Protein AF-A0A2D6NGA3-F1 (afdb_monomer)

Structure (mmCIF, N/CA/C/O backbone):
data_AF-A0A2D6NGA3-F1
#
_entry.id   AF-A0A2D6NGA3-F1
#
loop_
_atom_site.group_PDB
_atom_site.id
_atom_site.type_symbol
_atom_site.label_atom_id
_atom_site.label_alt_id
_atom_site.label_comp_id
_atom_site.label_asym_id
_atom_site.label_entity_id
_atom_site.label_seq_id
_atom_site.pdbx_PDB_ins_code
_atom_site.Cartn_x
_atom_site.Cartn_y
_atom_site.Cartn_z
_atom_site.occupancy
_atom_site.B_iso_or_equiv
_atom_site.auth_seq_id
_atom_site.auth_comp_id
_atom_site.auth_asym_id
_atom_site.auth_atom_id
_atom_site.pdbx_PDB_model_num
ATOM 1 N N . MET A 1 1 ? -12.877 16.600 17.597 1.00 63.09 1 MET A N 1
ATOM 2 C CA . MET A 1 1 ? -13.064 15.233 17.072 1.00 63.09 1 MET A CA 1
ATOM 3 C C . MET A 1 1 ? -12.113 15.041 15.907 1.00 63.09 1 MET A C 1
ATOM 5 O O . MET A 1 1 ? -11.974 15.954 15.097 1.00 63.09 1 MET A O 1
ATOM 9 N N . THR A 1 2 ? -11.388 13.932 15.879 1.00 73.12 2 THR A N 1
ATOM 10 C CA . THR A 1 2 ? -10.402 13.610 14.843 1.00 73.12 2 THR A CA 1
ATOM 11 C C . THR A 1 2 ? -11.136 12.954 13.676 1.00 73.12 2 THR A C 1
ATOM 13 O O . THR A 1 2 ? -11.698 11.881 13.835 1.00 73.12 2 THR A O 1
ATOM 16 N N . THR A 1 3 ? -11.202 13.605 12.514 1.00 86.69 3 THR A N 1
ATOM 17 C CA . THR A 1 3 ? -11.968 13.077 11.372 1.00 86.69 3 THR A CA 1
ATOM 18 C C . THR A 1 3 ? -11.149 12.031 10.609 1.00 86.69 3 THR A C 1
ATOM 20 O O . THR A 1 3 ? -10.000 12.328 10.253 1.00 86.69 3 THR A O 1
ATOM 23 N N . PRO A 1 4 ? -11.707 10.843 10.312 1.00 90.44 4 PRO A N 1
ATOM 24 C CA . PRO A 1 4 ? -11.095 9.885 9.397 1.00 90.44 4 PRO A CA 1
ATOM 25 C C . PRO A 1 4 ? -10.821 10.509 8.017 1.00 90.44 4 PRO A C 1
ATOM 27 O O . PRO A 1 4 ? -11.671 11.186 7.442 1.00 90.44 4 PRO A O 1
ATOM 30 N N . LEU A 1 5 ? -9.619 10.296 7.480 1.00 92.25 5 LEU A N 1
ATOM 31 C CA . LEU A 1 5 ? -9.183 10.774 6.163 1.00 92.25 5 LEU A CA 1
ATOM 32 C C . LEU A 1 5 ? -9.232 9.651 5.119 1.00 92.25 5 LEU A C 1
ATOM 34 O O . LEU A 1 5 ? -9.744 9.855 4.013 1.00 92.25 5 LEU A O 1
ATOM 38 N N . TYR A 1 6 ? -8.690 8.481 5.464 1.00 94.38 6 TYR A N 1
ATOM 39 C CA . TYR A 1 6 ? -8.742 7.264 4.651 1.00 94.38 6 TYR A CA 1
ATOM 40 C C . TYR A 1 6 ? -8.606 6.012 5.515 1.00 94.38 6 TYR A C 1
ATOM 42 O O . TYR A 1 6 ? -7.874 6.034 6.504 1.00 94.38 6 TYR A O 1
ATOM 50 N N . SER A 1 7 ? -9.278 4.932 5.123 1.00 95.50 7 SER A N 1
ATOM 51 C CA . SER A 1 7 ? -9.053 3.592 5.669 1.00 95.50 7 SER A CA 1
ATOM 52 C C . SER A 1 7 ? -7.988 2.858 4.864 1.00 95.50 7 SER A C 1
ATOM 54 O O . SER A 1 7 ? -7.815 3.085 3.660 1.00 95.50 7 SER A O 1
ATOM 56 N N . CYS A 1 8 ? -7.238 1.987 5.526 1.00 97.31 8 CYS A N 1
ATOM 57 C CA . CYS A 1 8 ? -6.144 1.249 4.921 1.00 97.31 8 CYS A CA 1
ATOM 58 C C . CYS A 1 8 ? -5.848 -0.058 5.657 1.00 97.31 8 CYS A C 1
ATOM 60 O O . CYS A 1 8 ? -6.264 -0.270 6.794 1.00 97.31 8 CYS A O 1
ATOM 62 N N . VAL A 1 9 ? -5.060 -0.903 5.000 1.00 98.12 9 VAL A N 1
ATOM 63 C CA . VAL A 1 9 ? -4.272 -1.947 5.649 1.00 98.12 9 VAL A CA 1
ATOM 64 C C . VAL A 1 9 ? -2.848 -1.419 5.775 1.00 98.12 9 VAL A C 1
ATOM 66 O O . VAL A 1 9 ? -2.168 -1.228 4.763 1.00 98.12 9 VAL A O 1
ATOM 69 N N . LYS A 1 10 ? -2.398 -1.133 6.997 1.00 98.50 10 LYS A N 1
ATOM 70 C CA . LYS A 1 10 ? -1.021 -0.708 7.277 1.00 98.50 10 LYS A CA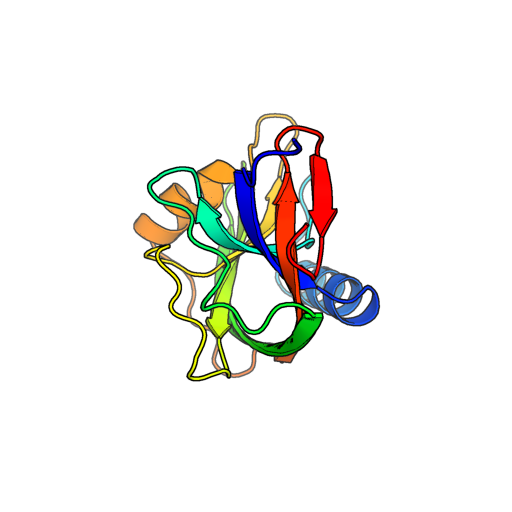 1
ATOM 71 C C . LYS A 1 10 ? -0.139 -1.945 7.395 1.00 98.50 10 LYS A C 1
ATOM 73 O O . LYS A 1 10 ? -0.382 -2.769 8.270 1.00 98.50 10 LYS A O 1
ATOM 78 N N . LEU A 1 11 ? 0.879 -2.068 6.548 1.00 98.50 11 LEU A N 1
ATOM 79 C CA . LEU A 1 11 ? 1.778 -3.221 6.580 1.00 98.50 11 LEU A CA 1
ATOM 80 C C . LEU A 1 11 ? 2.504 -3.317 7.925 1.00 98.50 11 LEU A C 1
ATOM 82 O O . LEU A 1 11 ? 2.860 -2.297 8.525 1.00 98.50 11 LEU A O 1
ATOM 86 N N . THR A 1 12 ? 2.742 -4.547 8.379 1.00 98.38 12 THR A N 1
ATOM 87 C CA . THR A 1 12 ? 3.673 -4.801 9.484 1.00 98.38 12 THR A CA 1
ATOM 88 C C . THR A 1 12 ? 5.096 -4.440 9.057 1.00 98.38 12 THR A C 1
ATOM 90 O O . THR A 1 12 ? 5.411 -4.454 7.866 1.00 98.38 12 THR A O 1
ATOM 93 N N . ASP A 1 13 ? 5.984 -4.151 10.010 1.00 97.75 13 ASP A N 1
ATOM 94 C CA . ASP A 1 13 ? 7.375 -3.794 9.689 1.00 97.75 13 ASP A CA 1
ATOM 95 C C . ASP A 1 13 ? 8.094 -4.918 8.923 1.00 97.75 13 ASP A C 1
ATOM 97 O O . ASP A 1 13 ? 8.816 -4.656 7.964 1.00 97.75 13 ASP A O 1
ATOM 101 N N . SER A 1 14 ? 7.818 -6.180 9.275 1.00 98.00 14 SER A N 1
ATOM 102 C CA . SER A 1 14 ? 8.347 -7.344 8.553 1.00 98.00 14 SER A CA 1
ATOM 103 C C . SER A 1 14 ? 7.831 -7.419 7.113 1.00 98.00 14 SER A C 1
ATOM 105 O O . SER A 1 14 ? 8.612 -7.664 6.195 1.00 98.00 14 SER A O 1
ATOM 107 N N . SER A 1 15 ? 6.543 -7.150 6.885 1.00 98.38 15 SER A N 1
ATOM 108 C CA . SER A 1 15 ? 5.965 -7.167 5.536 1.00 98.38 15 SER A CA 1
ATOM 109 C C . SER A 1 15 ? 6.409 -5.980 4.692 1.00 98.38 15 SER A C 1
ATOM 111 O O . SER A 1 15 ? 6.627 -6.129 3.492 1.00 98.38 15 SER A O 1
ATOM 113 N N . LYS A 1 16 ? 6.602 -4.812 5.311 1.00 98.25 16 LYS A N 1
ATOM 114 C CA . LYS A 1 16 ? 7.232 -3.660 4.666 1.00 98.25 16 LYS A CA 1
ATOM 115 C C . LYS A 1 16 ? 8.637 -4.015 4.183 1.00 98.25 16 LYS A C 1
ATOM 117 O O . LYS A 1 16 ? 8.945 -3.779 3.018 1.00 98.25 16 LYS A O 1
ATOM 122 N N . GLU A 1 17 ? 9.466 -4.597 5.048 1.00 97.69 17 GLU A N 1
ATOM 123 C CA . GLU A 1 17 ? 10.825 -5.007 4.681 1.00 97.69 17 GLU A CA 1
ATOM 124 C C . GLU A 1 17 ? 10.805 -6.068 3.574 1.00 97.69 17 GLU A C 1
ATOM 126 O O . GLU A 1 17 ? 11.491 -5.923 2.567 1.00 97.69 17 GLU A O 1
ATOM 131 N N . ASN A 1 18 ? 9.951 -7.090 3.699 1.00 97.88 18 ASN A N 1
ATOM 132 C CA . ASN A 1 18 ? 9.784 -8.121 2.675 1.00 97.88 18 ASN A CA 1
ATOM 133 C C . ASN A 1 18 ? 9.405 -7.511 1.315 1.00 97.88 18 ASN A C 1
ATOM 135 O O . ASN A 1 18 ? 10.025 -7.824 0.299 1.00 97.88 18 ASN A O 1
ATOM 139 N N . LEU A 1 19 ? 8.449 -6.577 1.291 1.00 98.00 19 LEU A N 1
ATOM 140 C CA . LEU A 1 19 ? 8.047 -5.893 0.065 1.00 98.00 19 LEU A CA 1
ATOM 141 C C . LEU A 1 19 ? 9.193 -5.071 -0.546 1.00 98.00 19 LEU A C 1
ATOM 143 O O . LEU A 1 19 ? 9.367 -5.094 -1.764 1.00 98.00 19 LEU A O 1
ATOM 147 N N . LEU A 1 20 ? 9.990 -4.374 0.268 1.00 97.69 20 LEU A N 1
ATOM 148 C CA . LEU A 1 20 ? 11.153 -3.625 -0.218 1.00 97.69 20 LEU A CA 1
ATOM 149 C C . LEU A 1 20 ? 12.215 -4.560 -0.810 1.00 97.69 20 LEU A C 1
ATOM 151 O O . LEU A 1 20 ? 12.696 -4.311 -1.913 1.00 97.69 20 LEU A O 1
ATOM 155 N N . GLN A 1 21 ? 12.524 -5.670 -0.139 1.00 96.81 21 GLN A N 1
ATOM 156 C CA . GLN A 1 21 ? 13.458 -6.678 -0.647 1.00 96.81 21 GLN A CA 1
ATOM 157 C C . GLN A 1 21 ? 12.950 -7.336 -1.935 1.00 96.81 21 GLN A C 1
ATOM 159 O O . GLN A 1 21 ? 13.720 -7.572 -2.866 1.00 96.81 21 GLN A O 1
ATOM 164 N N . TYR A 1 22 ? 11.651 -7.625 -2.009 1.00 96.25 22 TYR A N 1
ATOM 165 C CA . TYR A 1 22 ? 11.015 -8.133 -3.220 1.00 96.25 22 TYR A CA 1
ATOM 166 C C . TYR A 1 22 ? 11.138 -7.137 -4.377 1.00 96.25 22 TYR A C 1
ATOM 168 O O . TYR A 1 22 ? 11.507 -7.535 -5.481 1.00 96.25 22 TYR A O 1
ATOM 176 N N . ALA A 1 23 ? 10.883 -5.851 -4.125 1.00 94.69 23 ALA A N 1
ATOM 177 C CA . ALA A 1 23 ? 10.998 -4.810 -5.136 1.00 94.69 23 ALA A CA 1
ATOM 178 C C . ALA A 1 23 ? 12.440 -4.650 -5.632 1.00 94.69 23 ALA A C 1
ATOM 180 O O . ALA A 1 23 ? 12.638 -4.697 -6.837 1.00 94.69 23 ALA A O 1
ATOM 181 N N . VAL A 1 24 ? 13.435 -4.608 -4.735 1.00 94.62 24 VAL A N 1
ATOM 182 C CA . VAL A 1 24 ? 14.871 -4.546 -5.091 1.00 94.62 24 VAL A CA 1
ATOM 183 C C . VAL A 1 24 ? 15.303 -5.714 -5.985 1.00 94.62 24 VAL A C 1
ATOM 185 O O . VAL A 1 24 ? 16.124 -5.551 -6.884 1.00 94.62 24 VAL A O 1
ATOM 188 N N . LYS A 1 25 ? 14.755 -6.915 -5.758 1.00 92.88 25 LYS A N 1
ATOM 189 C CA . LYS A 1 25 ? 15.031 -8.089 -6.606 1.00 92.88 25 LYS A CA 1
ATOM 190 C C . LYS A 1 25 ? 14.400 -7.989 -7.995 1.00 92.88 25 LYS A C 1
ATOM 192 O O . LYS A 1 25 ? 14.843 -8.692 -8.900 1.00 92.88 25 LYS A O 1
ATOM 197 N N . LYS A 1 26 ? 13.339 -7.193 -8.149 1.00 89.62 26 LYS A N 1
ATOM 198 C CA . LYS A 1 26 ? 12.668 -6.956 -9.432 1.00 89.62 26 LYS A CA 1
ATOM 199 C C . LYS A 1 26 ? 13.332 -5.819 -10.201 1.00 89.62 26 LYS A C 1
ATOM 201 O O . LYS A 1 26 ? 13.550 -5.980 -11.396 1.00 89.62 26 LYS A O 1
ATOM 206 N N . ASP A 1 27 ? 13.640 -4.716 -9.526 1.00 91.38 27 ASP A N 1
ATOM 207 C CA . ASP A 1 27 ? 14.310 -3.541 -10.083 1.00 91.38 27 ASP A CA 1
ATOM 208 C C . ASP A 1 27 ? 14.860 -2.637 -8.957 1.00 91.38 27 ASP A C 1
ATOM 210 O O . ASP A 1 27 ? 14.591 -2.848 -7.775 1.00 91.38 27 ASP A O 1
ATOM 214 N N . HIS A 1 28 ? 15.615 -1.598 -9.299 1.00 92.44 28 HIS A N 1
ATOM 215 C CA . HIS A 1 28 ? 16.057 -0.585 -8.346 1.00 92.44 28 HIS A CA 1
ATOM 216 C C . HIS A 1 28 ? 14.877 0.191 -7.736 1.00 92.44 28 HIS A C 1
ATOM 218 O O . HIS A 1 28 ? 13.858 0.443 -8.376 1.00 92.44 28 HIS A O 1
ATOM 224 N N . LEU A 1 29 ? 15.021 0.586 -6.469 1.00 96.00 29 LEU A N 1
ATOM 225 C CA . LEU A 1 29 ? 14.096 1.532 -5.849 1.00 96.00 29 LEU A CA 1
ATOM 226 C C . LEU A 1 29 ? 14.392 2.943 -6.358 1.00 96.00 29 LEU A C 1
ATOM 228 O O . LEU A 1 29 ? 15.546 3.295 -6.608 1.00 96.00 29 LEU A O 1
ATOM 232 N N . HIS A 1 30 ? 13.359 3.774 -6.407 1.00 96.81 30 HIS A N 1
ATOM 233 C CA . HIS A 1 30 ? 13.544 5.214 -6.515 1.00 96.81 30 HIS A CA 1
ATOM 234 C C . HIS A 1 30 ? 14.065 5.830 -5.206 1.00 96.81 30 HIS A C 1
ATOM 236 O O . HIS A 1 30 ? 14.129 5.173 -4.165 1.00 96.81 30 HIS A O 1
ATOM 242 N N . ASP A 1 31 ? 14.352 7.134 -5.254 1.00 94.94 31 ASP A N 1
ATOM 243 C CA . ASP A 1 31 ? 14.971 7.925 -4.182 1.00 94.94 31 ASP A CA 1
ATOM 244 C C . ASP A 1 31 ? 14.297 7.771 -2.814 1.00 94.94 31 ASP A C 1
ATOM 246 O O . ASP A 1 31 ? 14.960 7.794 -1.774 1.00 94.94 31 ASP A O 1
ATOM 250 N N . LYS A 1 32 ? 12.966 7.626 -2.793 1.00 96.69 32 LYS A N 1
ATOM 251 C CA . LYS A 1 32 ? 12.195 7.556 -1.553 1.00 96.69 32 LYS A CA 1
ATOM 252 C C . LYS A 1 32 ? 11.316 6.316 -1.484 1.00 96.69 32 LYS A C 1
ATOM 254 O O . LYS A 1 32 ? 10.273 6.235 -2.133 1.00 96.69 32 LYS A O 1
ATOM 259 N N . ALA A 1 33 ? 11.678 5.404 -0.585 1.00 95.94 33 ALA A N 1
ATOM 260 C CA . ALA A 1 33 ? 10.874 4.244 -0.221 1.00 95.94 33 ALA A CA 1
ATOM 261 C C . ALA A 1 33 ? 9.694 4.610 0.707 1.00 95.94 33 ALA A C 1
ATOM 263 O O . ALA A 1 33 ? 9.831 5.395 1.649 1.00 95.94 33 ALA A O 1
ATOM 264 N N . TYR A 1 34 ? 8.534 4.003 0.453 1.00 93.62 34 TYR A N 1
ATOM 265 C CA . TYR A 1 34 ? 7.321 4.071 1.270 1.00 93.62 34 TYR A CA 1
ATOM 266 C C . TYR A 1 34 ? 6.967 2.671 1.781 1.00 93.62 34 TYR A C 1
ATOM 268 O O . TYR A 1 34 ? 7.289 2.353 2.921 1.00 93.62 34 TYR A O 1
ATOM 276 N N . ALA A 1 35 ? 6.319 1.830 0.963 1.00 95.19 35 ALA A N 1
ATOM 277 C CA . ALA A 1 35 ? 5.897 0.473 1.331 1.00 95.19 35 ALA A CA 1
ATOM 278 C C . ALA A 1 35 ? 5.116 0.410 2.667 1.00 95.19 35 ALA A C 1
ATOM 280 O O . ALA A 1 35 ? 5.346 -0.455 3.504 1.00 95.19 35 ALA A O 1
ATOM 281 N N . HIS A 1 36 ? 4.219 1.374 2.911 1.00 95.44 36 HIS A N 1
ATOM 282 C CA . HIS A 1 36 ? 3.581 1.547 4.226 1.00 95.44 36 HIS A CA 1
ATOM 283 C C . HIS A 1 36 ? 2.194 0.919 4.353 1.00 95.44 36 HIS A C 1
ATOM 285 O O . HIS A 1 36 ? 1.856 0.389 5.408 1.00 95.44 36 HIS A O 1
ATOM 291 N N . HIS A 1 37 ? 1.348 1.066 3.338 1.00 97.56 37 HIS A N 1
ATOM 292 C CA . HIS A 1 37 ? -0.059 0.695 3.437 1.00 97.56 37 HIS A CA 1
ATOM 293 C C . HIS A 1 37 ? -0.696 0.517 2.063 1.00 97.56 37 HIS A C 1
ATOM 295 O O . HIS A 1 37 ? -0.228 1.085 1.073 1.00 97.56 37 HIS A O 1
ATOM 301 N N . MET A 1 38 ? -1.804 -0.218 2.047 1.00 97.81 38 MET A N 1
ATOM 302 C CA . MET A 1 38 ? -2.754 -0.288 0.942 1.00 97.81 38 MET A CA 1
ATOM 303 C C . MET A 1 38 ? -4.034 0.446 1.340 1.00 97.81 38 MET A C 1
ATOM 305 O O . MET A 1 38 ? -4.604 0.182 2.398 1.00 97.81 38 MET A O 1
ATOM 309 N N . THR A 1 39 ? -4.470 1.404 0.527 1.00 96.38 39 THR A N 1
ATOM 310 C CA . THR A 1 39 ? -5.667 2.211 0.810 1.00 96.38 39 THR A CA 1
ATOM 311 C C . THR A 1 39 ? -6.939 1.440 0.462 1.00 96.38 39 THR A C 1
ATOM 313 O O . THR A 1 39 ? -7.107 1.022 -0.681 1.00 96.38 39 THR A O 1
ATOM 316 N N . ILE A 1 40 ? -7.865 1.332 1.420 1.00 94.75 40 ILE A N 1
ATOM 317 C CA . ILE A 1 40 ? -9.183 0.705 1.240 1.00 94.75 40 ILE A CA 1
ATOM 318 C C . ILE A 1 40 ? -10.175 1.734 0.670 1.00 94.75 40 ILE A C 1
ATOM 320 O O . ILE A 1 40 ? -10.803 1.495 -0.367 1.00 94.75 40 ILE A O 1
ATOM 324 N N . GLN A 1 41 ? -10.292 2.904 1.311 1.00 92.06 41 GLN A N 1
ATOM 325 C CA . GLN A 1 41 ? -11.193 3.988 0.900 1.00 92.06 41 GLN A CA 1
ATOM 326 C C . GLN A 1 41 ? -10.640 5.364 1.287 1.00 92.06 41 GLN A C 1
ATOM 328 O O . GLN A 1 41 ? -10.098 5.540 2.374 1.00 92.06 41 GLN A O 1
ATOM 333 N N . PHE A 1 42 ? -10.804 6.365 0.412 1.00 90.19 42 PHE A N 1
ATOM 334 C CA . PHE A 1 42 ? -10.310 7.734 0.615 1.00 90.19 42 PHE A CA 1
ATOM 335 C C . PHE A 1 42 ? -11.435 8.782 0.545 1.00 90.19 42 PHE A C 1
ATOM 337 O O . PHE A 1 42 ? -12.168 8.834 -0.442 1.00 90.19 42 PHE A O 1
ATOM 344 N N . LYS A 1 43 ? -11.510 9.665 1.558 1.00 80.19 43 LYS A N 1
ATOM 345 C CA . LYS A 1 43 ? -12.338 10.890 1.702 1.00 80.19 43 LYS A CA 1
ATOM 346 C C . LYS A 1 43 ? -13.861 10.832 1.488 1.00 80.19 43 LYS A C 1
ATOM 348 O O . LYS A 1 43 ? -14.571 11.509 2.226 1.00 80.19 43 LYS A O 1
ATOM 353 N N . LYS A 1 44 ? -14.403 10.148 0.481 1.00 63.69 44 LYS A N 1
ATOM 354 C CA . LYS A 1 44 ? -15.835 10.235 0.143 1.00 63.69 44 LYS A CA 1
ATOM 355 C C . LYS A 1 44 ? -16.634 9.184 0.915 1.00 63.69 44 LYS A C 1
ATOM 357 O O . LYS A 1 44 ? -16.501 8.001 0.618 1.00 63.69 44 LYS A O 1
ATOM 362 N N . GLY A 1 45 ? -17.464 9.632 1.865 1.00 65.81 45 GLY A N 1
ATOM 363 C CA . GLY A 1 45 ? -18.356 8.755 2.637 1.00 65.81 45 GLY A CA 1
ATOM 364 C C . GLY A 1 45 ? -17.600 7.670 3.399 1.00 65.81 45 GLY A C 1
ATOM 365 O O . GLY A 1 45 ? -18.027 6.522 3.388 1.00 65.81 45 GLY A O 1
ATOM 366 N N . LEU A 1 46 ? -16.432 8.020 3.953 1.00 79.94 46 LEU A N 1
ATOM 367 C CA . LEU A 1 46 ? -15.598 7.091 4.704 1.00 79.94 46 LEU A CA 1
ATOM 368 C C . LEU A 1 46 ? -16.328 6.705 5.990 1.00 79.94 46 LEU A C 1
ATOM 370 O O . LEU A 1 46 ? -16.333 7.464 6.957 1.00 79.94 46 LEU A O 1
ATOM 374 N N . ASP A 1 47 ? -16.948 5.537 5.949 1.00 82.19 47 ASP A N 1
ATOM 375 C CA . ASP A 1 47 ? -17.536 4.859 7.089 1.00 82.19 47 ASP A CA 1
ATOM 376 C C . ASP A 1 47 ? -16.590 3.727 7.489 1.00 82.19 47 ASP A C 1
ATOM 378 O O . ASP A 1 47 ? -16.330 2.812 6.707 1.00 82.19 47 ASP A O 1
ATOM 382 N N . VAL A 1 48 ? -16.013 3.838 8.684 1.00 86.88 48 VAL A N 1
ATOM 383 C CA . VAL A 1 48 ? -15.076 2.845 9.221 1.00 86.88 48 VAL A CA 1
ATOM 384 C C . VAL A 1 48 ? -15.762 1.830 10.135 1.00 86.88 48 VAL A C 1
ATOM 386 O O . VAL A 1 48 ? -15.118 0.851 10.500 1.00 86.88 48 VAL A O 1
ATOM 389 N N . SER A 1 49 ? -17.055 2.008 10.433 1.00 85.50 49 SER A N 1
ATOM 390 C CA . SER A 1 49 ? -17.798 1.185 11.402 1.00 85.50 49 SER A CA 1
ATOM 391 C C . SER A 1 49 ? -17.991 -0.260 10.972 1.00 85.50 49 SER A C 1
ATOM 393 O O . SER A 1 49 ? -18.127 -1.150 11.807 1.00 85.50 49 SER A O 1
ATOM 395 N N . ASN A 1 50 ? -17.938 -0.504 9.664 1.00 86.62 50 ASN A N 1
ATOM 396 C CA . ASN A 1 50 ? -18.067 -1.830 9.071 1.00 86.62 50 ASN A CA 1
ATOM 397 C C . ASN A 1 50 ? -16.715 -2.458 8.699 1.00 86.62 50 ASN A C 1
ATOM 399 O O . ASN A 1 50 ? -16.685 -3.499 8.047 1.00 86.62 50 ASN A O 1
ATOM 403 N N . LEU A 1 51 ? -15.594 -1.818 9.048 1.00 92.50 51 LEU A N 1
ATOM 404 C CA . LEU A 1 51 ? -14.270 -2.390 8.820 1.00 92.50 51 LEU A CA 1
ATOM 405 C C . LEU A 1 51 ? -13.839 -3.226 10.033 1.00 92.50 51 LEU A C 1
ATOM 407 O O . LEU A 1 51 ? -14.087 -2.810 11.165 1.00 92.50 51 LEU A O 1
ATOM 411 N N . PRO A 1 52 ? -13.119 -4.343 9.823 1.00 95.19 52 PRO A N 1
ATOM 412 C CA . PRO A 1 52 ? -12.534 -5.140 10.902 1.00 95.19 52 PRO A CA 1
ATOM 413 C C . PRO A 1 52 ? -11.320 -4.419 11.522 1.00 95.19 52 PRO A C 1
ATOM 415 O O . PRO A 1 52 ? -10.167 -4.816 11.359 1.00 95.19 52 PRO A O 1
ATOM 418 N N . LEU A 1 53 ? -11.550 -3.269 12.164 1.00 95.94 53 LEU A N 1
ATOM 419 C CA . LEU A 1 53 ? -10.495 -2.395 12.677 1.00 95.94 53 LEU A CA 1
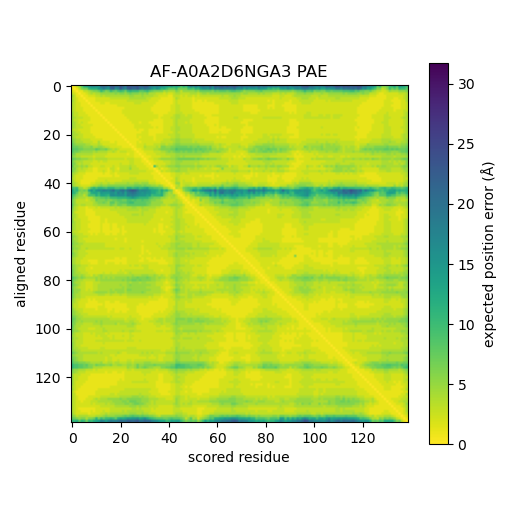ATOM 420 C C . LEU A 1 53 ? -9.627 -3.118 13.720 1.00 95.94 53 LEU A C 1
ATOM 422 O O . LEU A 1 53 ? -10.121 -3.682 14.694 1.00 95.94 53 LEU A O 1
ATOM 426 N N . GLY A 1 54 ? -8.308 -3.049 13.533 1.00 96.75 54 GLY A N 1
ATOM 427 C CA . GLY A 1 54 ? -7.321 -3.690 14.401 1.00 96.75 54 GLY A CA 1
ATOM 428 C C . GLY A 1 54 ? -7.016 -5.146 14.066 1.00 96.75 54 GLY A C 1
ATOM 429 O O . GLY A 1 54 ? -6.063 -5.683 14.630 1.00 96.75 54 GLY A O 1
ATOM 430 N N . GLU A 1 55 ? -7.749 -5.762 13.140 1.00 97.31 55 GLU A N 1
ATOM 431 C CA . GLU A 1 55 ? -7.444 -7.113 12.681 1.00 97.31 55 GLU A CA 1
ATOM 432 C C . GLU A 1 55 ? -6.224 -7.136 11.760 1.00 97.31 55 GLU A C 1
ATOM 434 O O . GLU A 1 55 ? -5.983 -6.214 10.970 1.00 97.31 55 GLU A O 1
ATOM 439 N N . THR A 1 56 ? -5.449 -8.215 11.874 1.00 97.81 56 THR A N 1
ATOM 440 C CA . THR A 1 56 ? -4.353 -8.521 10.955 1.00 97.81 56 THR A CA 1
ATOM 441 C C . THR A 1 56 ? -4.908 -9.292 9.770 1.00 97.81 56 THR A C 1
ATOM 443 O O . THR A 1 56 ? -5.540 -10.330 9.943 1.00 97.81 56 THR A O 1
ATOM 446 N N . VAL A 1 57 ? -4.620 -8.815 8.564 1.00 98.00 57 VAL A N 1
ATOM 447 C CA . VAL A 1 57 ? -5.065 -9.427 7.312 1.00 98.00 57 VAL A CA 1
ATOM 448 C C . VAL A 1 57 ? -3.894 -9.693 6.384 1.00 98.00 57 VAL A C 1
ATOM 450 O O . VAL A 1 57 ? -2.848 -9.041 6.469 1.00 98.00 57 VAL A O 1
ATOM 453 N N . GLN A 1 58 ? -4.091 -10.642 5.475 1.00 98.31 58 GLN A N 1
ATOM 454 C CA . GLN A 1 58 ? -3.111 -11.004 4.461 1.00 98.31 58 GLN A CA 1
ATOM 455 C C . GLN A 1 58 ? -3.434 -10.350 3.114 1.00 98.31 58 GLN A C 1
ATOM 457 O O . GLN A 1 58 ? -4.593 -10.229 2.713 1.00 98.31 58 GLN A O 1
ATOM 462 N N . LEU A 1 59 ? -2.388 -9.930 2.408 1.00 98.25 59 LEU A N 1
ATOM 463 C CA . LEU A 1 59 ? -2.437 -9.307 1.092 1.00 98.25 59 LEU A CA 1
ATOM 464 C C . LEU A 1 59 ? -1.505 -10.071 0.149 1.00 98.25 59 LEU A C 1
ATOM 466 O O . LEU A 1 59 ? -0.302 -10.144 0.393 1.00 98.25 59 LEU A O 1
ATOM 470 N N . GLN A 1 60 ? -2.035 -10.610 -0.944 1.00 98.19 60 GLN A N 1
ATOM 471 C CA . GLN A 1 60 ? -1.244 -11.322 -1.947 1.00 98.19 60 GLN A CA 1
ATOM 472 C C . GLN A 1 60 ? -0.742 -10.343 -3.006 1.00 98.19 60 GLN A C 1
ATOM 474 O O . GLN A 1 60 ? -1.553 -9.691 -3.663 1.00 98.19 60 GLN A O 1
ATOM 479 N N . VAL A 1 61 ? 0.574 -10.258 -3.230 1.00 98.38 61 VAL A N 1
ATOM 480 C CA . VAL A 1 61 ? 1.117 -9.523 -4.385 1.00 98.38 61 VAL A CA 1
ATOM 481 C C . VAL A 1 61 ? 0.772 -10.263 -5.674 1.00 98.38 61 VAL A C 1
ATOM 483 O O . VAL A 1 61 ? 1.194 -11.400 -5.867 1.00 98.38 61 VAL A O 1
ATOM 486 N N . THR A 1 62 ? 0.031 -9.603 -6.565 1.00 98.25 62 THR A N 1
ATOM 487 C CA . THR A 1 62 ? -0.435 -10.168 -7.847 1.00 98.2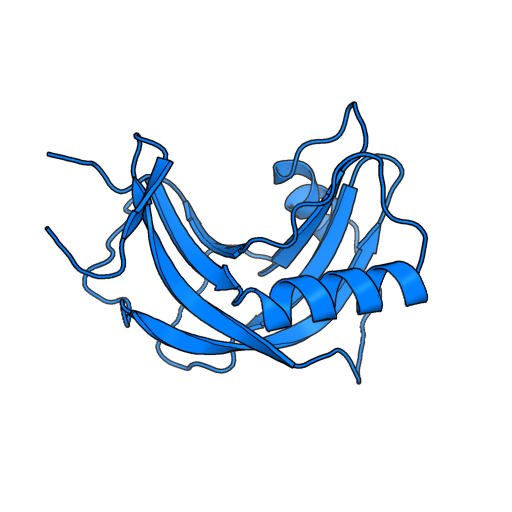5 62 THR A CA 1
ATOM 488 C C . THR A 1 62 ? -0.007 -9.357 -9.062 1.00 98.25 62 THR A C 1
ATOM 490 O O . THR A 1 62 ? -0.192 -9.779 -10.205 1.00 98.25 62 THR A O 1
ATOM 493 N N . GLY A 1 63 ? 0.590 -8.187 -8.847 1.00 97.94 63 GLY A N 1
ATOM 494 C CA . GLY A 1 63 ? 1.127 -7.391 -9.934 1.00 97.94 63 GLY A CA 1
ATOM 495 C C . GLY A 1 63 ? 2.222 -6.436 -9.501 1.00 97.94 63 GLY A C 1
ATOM 496 O O . GLY A 1 63 ? 2.366 -6.111 -8.323 1.00 97.94 63 GLY A O 1
ATOM 497 N N . TYR A 1 64 ? 2.982 -5.974 -10.482 1.00 98.19 64 TYR A N 1
ATOM 498 C CA . TYR A 1 64 ? 4.078 -5.034 -10.312 1.00 98.19 64 TYR A CA 1
ATOM 499 C C . TYR A 1 64 ? 4.062 -4.009 -11.443 1.00 98.19 64 TYR A C 1
ATOM 501 O O . TYR A 1 64 ? 3.895 -4.375 -12.608 1.00 98.19 64 TYR A O 1
ATOM 509 N N . ALA A 1 65 ? 4.257 -2.736 -11.113 1.00 97.94 65 ALA A N 1
ATOM 510 C CA . ALA A 1 65 ? 4.421 -1.682 -12.102 1.00 97.94 65 ALA A CA 1
ATOM 511 C C . ALA A 1 65 ? 5.449 -0.654 -11.633 1.00 97.94 65 ALA A C 1
ATOM 513 O O . ALA A 1 65 ? 5.506 -0.310 -10.449 1.00 97.94 65 ALA A O 1
ATOM 514 N N . GLN A 1 66 ? 6.231 -0.150 -12.583 1.00 97.44 66 GLN A N 1
ATOM 515 C CA . GLN A 1 66 ? 7.204 0.907 -12.357 1.00 97.44 66 GLN A CA 1
ATOM 516 C C . GLN A 1 66 ? 7.328 1.789 -13.601 1.00 97.44 66 GLN A C 1
ATOM 518 O O . GLN A 1 66 ? 7.275 1.284 -14.724 1.00 97.44 66 GLN A O 1
ATOM 523 N N . ASP A 1 67 ? 7.518 3.085 -13.388 1.00 96.69 67 ASP A N 1
ATOM 524 C CA . ASP A 1 67 ? 8.005 4.041 -14.383 1.00 96.69 67 ASP A CA 1
ATOM 525 C C . ASP A 1 67 ? 9.124 4.911 -13.777 1.00 96.69 67 ASP A C 1
ATOM 527 O O . ASP A 1 67 ? 9.694 4.556 -12.755 1.00 96.69 67 ASP A O 1
ATOM 531 N N . GLU A 1 68 ? 9.489 6.030 -14.402 1.00 96.81 68 GLU A N 1
ATOM 532 C CA . GLU A 1 68 ? 10.541 6.930 -13.892 1.00 96.81 68 GLU A CA 1
ATOM 533 C C . GLU A 1 68 ? 10.144 7.682 -12.602 1.00 96.81 68 GLU A C 1
ATOM 535 O O . GLU A 1 68 ? 10.990 8.287 -11.938 1.00 96.81 68 GLU A O 1
ATOM 540 N N . LEU A 1 69 ? 8.855 7.697 -12.250 1.00 97.38 69 LEU A N 1
ATOM 541 C CA . LEU A 1 69 ? 8.308 8.498 -11.157 1.00 97.38 69 LEU A CA 1
ATOM 542 C C . LEU A 1 69 ? 7.857 7.657 -9.967 1.00 97.38 69 LEU A C 1
ATOM 544 O O . LEU A 1 69 ? 7.929 8.131 -8.827 1.00 97.38 69 LEU A O 1
ATOM 548 N N . VAL A 1 70 ? 7.336 6.456 -10.206 1.00 97.81 70 VAL A N 1
ATOM 549 C CA . VAL A 1 70 ? 6.729 5.633 -9.164 1.00 97.81 70 VAL A CA 1
ATOM 550 C C . VAL A 1 70 ? 6.884 4.141 -9.425 1.00 97.81 70 VAL A C 1
ATOM 552 O O . VAL A 1 70 ? 6.751 3.649 -10.541 1.00 97.81 70 VAL A O 1
ATOM 555 N N . GLN A 1 71 ? 7.064 3.412 -8.329 1.00 98.06 71 GLN A N 1
ATOM 556 C CA . GLN A 1 71 ? 7.080 1.961 -8.261 1.00 98.06 71 GLN A CA 1
ATOM 557 C C . GLN A 1 71 ? 5.979 1.499 -7.304 1.00 98.06 71 GLN A C 1
ATOM 559 O O . GLN A 1 71 ? 5.861 1.996 -6.176 1.00 98.06 71 GLN A O 1
ATOM 564 N N . CYS A 1 72 ? 5.167 0.533 -7.723 1.00 98.38 72 CYS A N 1
ATOM 565 C CA . CYS A 1 72 ? 4.069 0.007 -6.918 1.00 98.38 72 CYS A CA 1
ATOM 566 C C . CYS A 1 72 ? 3.799 -1.478 -7.187 1.00 98.38 72 CYS A C 1
ATOM 568 O O . CYS A 1 72 ? 4.169 -2.034 -8.222 1.00 98.38 72 CYS A O 1
ATOM 570 N N . VAL A 1 73 ? 3.125 -2.121 -6.235 1.00 98.44 73 VAL A N 1
ATOM 571 C CA . VAL A 1 73 ? 2.604 -3.484 -6.391 1.00 98.44 73 VAL A CA 1
ATOM 572 C C . VAL A 1 73 ? 1.089 -3.477 -6.334 1.00 98.44 73 VAL A C 1
ATOM 574 O O . VAL A 1 73 ? 0.511 -2.812 -5.474 1.00 98.44 73 VAL A O 1
ATOM 577 N N . ARG A 1 74 ? 0.455 -4.246 -7.221 1.00 98.25 74 ARG A N 1
ATOM 578 C CA . ARG A 1 74 ? -0.968 -4.584 -7.126 1.00 98.25 74 ARG A CA 1
ATOM 579 C C . ARG A 1 74 ? -1.125 -5.765 -6.176 1.00 98.25 74 ARG A C 1
ATOM 581 O O . ARG A 1 74 ? -0.342 -6.716 -6.236 1.00 98.25 74 ARG A O 1
ATOM 588 N N . LEU A 1 75 ? -2.142 -5.692 -5.330 1.00 97.62 75 LEU A N 1
ATOM 589 C CA . LEU A 1 75 ? -2.448 -6.701 -4.329 1.00 97.62 75 LEU A CA 1
ATOM 590 C C . LEU A 1 75 ? -3.885 -7.195 -4.486 1.00 97.62 75 LEU A C 1
ATOM 592 O O . LEU A 1 75 ? -4.757 -6.431 -4.897 1.00 97.62 75 LEU A O 1
ATOM 596 N N . ASP A 1 76 ? -4.129 -8.431 -4.070 1.00 96.81 76 ASP A N 1
ATOM 597 C CA . ASP A 1 76 ? -5.466 -8.899 -3.715 1.00 96.81 76 ASP A CA 1
ATOM 598 C C . ASP A 1 76 ? -5.558 -9.023 -2.184 1.00 96.81 76 ASP A C 1
ATOM 600 O O . ASP A 1 76 ? -4.590 -9.398 -1.516 1.00 96.81 76 ASP A O 1
ATOM 604 N N . VAL A 1 77 ? -6.710 -8.663 -1.614 1.00 96.31 77 VAL A N 1
ATOM 605 C CA . VAL A 1 77 ? -6.957 -8.743 -0.166 1.00 96.31 77 VAL A CA 1
ATOM 606 C C . VAL A 1 77 ? -7.531 -10.115 0.155 1.00 96.31 77 VAL A C 1
ATOM 608 O O . VAL A 1 77 ? -8.584 -10.471 -0.365 1.00 96.31 77 VAL A O 1
ATOM 611 N N . LEU A 1 78 ? -6.867 -10.874 1.024 1.00 95.38 78 LEU A N 1
ATOM 612 C CA . LEU A 1 78 ? -7.299 -12.215 1.429 1.00 95.38 78 LEU A CA 1
ATOM 613 C C . LEU A 1 78 ? -8.214 -12.152 2.663 1.00 95.38 78 LEU A C 1
ATOM 615 O O . LEU A 1 78 ? -8.027 -12.889 3.626 1.00 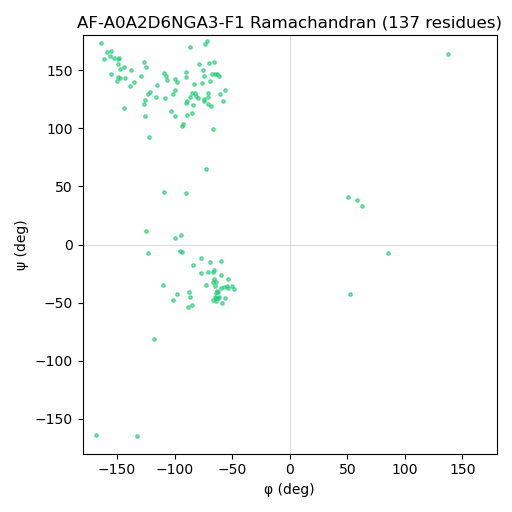95.38 78 LEU A O 1
ATOM 619 N N . HIS A 1 79 ? -9.167 -11.218 2.654 1.00 93.25 79 HIS A N 1
ATOM 620 C CA . HIS A 1 79 ? -10.132 -11.016 3.733 1.00 93.25 79 HIS A CA 1
ATOM 621 C C . HIS A 1 79 ? -11.487 -10.611 3.152 1.00 93.25 79 HIS A C 1
ATOM 623 O O . HIS A 1 79 ? -11.605 -9.560 2.521 1.00 93.25 79 HIS A O 1
ATOM 629 N N . GLU A 1 80 ? -12.508 -11.437 3.367 1.00 90.69 80 GLU A N 1
ATOM 630 C CA . GLU A 1 80 ? -13.812 -11.312 2.702 1.00 90.69 80 GLU A CA 1
ATOM 631 C C . GLU A 1 80 ? -14.596 -10.052 3.094 1.00 90.69 80 GLU A C 1
ATOM 633 O O . GLU A 1 80 ? -15.269 -9.454 2.251 1.00 90.69 80 GLU A O 1
ATOM 638 N N . ASP A 1 81 ? -14.436 -9.582 4.334 1.00 89.44 81 ASP A N 1
ATOM 639 C CA . ASP A 1 81 ? -15.135 -8.385 4.818 1.00 89.44 81 ASP A CA 1
ATOM 640 C C . ASP A 1 81 ? -14.535 -7.063 4.312 1.00 89.44 81 ASP A C 1
ATOM 642 O O . ASP A 1 81 ? -15.149 -6.000 4.438 1.00 89.44 81 ASP A O 1
ATOM 646 N N . ILE A 1 82 ? -13.344 -7.088 3.700 1.00 91.94 82 ILE A N 1
ATOM 647 C CA . ILE A 1 82 ? -12.683 -5.868 3.227 1.00 91.94 82 ILE A CA 1
ATOM 648 C C . ILE A 1 82 ? -13.050 -5.600 1.770 1.00 91.94 82 ILE A C 1
ATOM 650 O O . ILE A 1 82 ? -12.484 -6.161 0.831 1.00 91.94 82 ILE A O 1
ATOM 654 N N . LYS A 1 83 ? -13.949 -4.636 1.572 1.00 91.31 83 LYS A N 1
ATOM 655 C CA . LYS A 1 83 ? -14.309 -4.131 0.242 1.00 91.31 83 LYS A CA 1
ATOM 656 C C . LYS A 1 83 ? -13.464 -2.915 -0.118 1.00 91.31 83 LYS A C 1
ATOM 658 O O . LYS A 1 83 ? -13.721 -1.799 0.329 1.00 91.31 83 LYS A O 1
ATOM 663 N N . VAL A 1 84 ? -12.450 -3.128 -0.954 1.00 92.50 84 VAL A N 1
ATOM 664 C CA . VAL A 1 84 ? -11.594 -2.046 -1.453 1.00 92.50 84 VAL A CA 1
ATOM 665 C C . VAL A 1 84 ? -12.344 -1.233 -2.508 1.00 92.50 84 VAL A C 1
ATOM 667 O O . VAL A 1 84 ? -12.821 -1.770 -3.503 1.00 92.50 84 VAL A O 1
ATOM 670 N N . THR A 1 85 ? -12.436 0.080 -2.303 1.00 91.19 85 THR A N 1
ATOM 671 C CA . THR A 1 85 ? -13.065 1.001 -3.273 1.00 91.19 85 THR A CA 1
ATOM 672 C C . THR A 1 85 ? -12.104 1.437 -4.376 1.00 91.19 85 THR A C 1
ATOM 674 O O . THR A 1 85 ? -12.529 1.927 -5.422 1.00 91.19 85 THR A O 1
ATOM 677 N N . ASN A 1 86 ? -10.799 1.270 -4.148 1.00 88.81 86 ASN A N 1
ATOM 678 C CA . ASN A 1 86 ? -9.790 1.526 -5.159 1.00 88.81 86 ASN A CA 1
ATOM 679 C C . ASN A 1 86 ? -9.851 0.455 -6.262 1.00 88.81 86 ASN A C 1
ATOM 681 O O . ASN A 1 86 ? -9.749 -0.736 -5.978 1.00 88.81 86 ASN A O 1
ATOM 685 N N . LYS A 1 87 ? -9.961 0.892 -7.524 1.00 93.19 87 LYS A N 1
ATOM 686 C CA . LYS A 1 87 ? -9.985 0.032 -8.719 1.00 93.19 87 LYS A CA 1
ATOM 687 C C . LYS A 1 87 ? -8.783 -0.914 -8.782 1.00 93.19 87 LYS A C 1
ATOM 689 O O . LYS A 1 87 ? -8.917 -2.065 -9.193 1.00 93.19 87 LYS A O 1
ATOM 694 N N . HIS A 1 88 ? -7.618 -0.425 -8.367 1.00 96.06 88 HIS A N 1
ATOM 695 C CA . HIS A 1 88 ? -6.391 -1.203 -8.295 1.00 96.06 88 HIS A CA 1
ATOM 696 C C . HIS A 1 88 ? -5.882 -1.167 -6.852 1.00 96.06 88 HIS A C 1
ATOM 698 O O . HIS A 1 88 ? -5.170 -0.228 -6.494 1.00 96.06 88 HIS A O 1
ATOM 704 N N . PRO A 1 89 ? -6.244 -2.138 -5.991 1.00 97.25 89 PRO A N 1
ATOM 705 C CA . PRO A 1 89 ? -5.664 -2.233 -4.657 1.00 97.25 89 PRO A CA 1
ATOM 706 C C . PRO A 1 89 ? -4.147 -2.374 -4.783 1.00 97.25 89 PRO A C 1
ATOM 708 O O . PRO A 1 89 ? -3.651 -3.244 -5.501 1.00 97.25 89 PRO A O 1
ATOM 711 N N . HIS A 1 90 ? -3.403 -1.472 -4.150 1.00 98.25 90 HIS A N 1
ATOM 712 C CA . HIS A 1 90 ? -1.963 -1.388 -4.352 1.00 98.25 90 HIS A CA 1
ATOM 713 C C . HIS A 1 90 ? -1.236 -0.819 -3.140 1.00 98.25 90 HIS A C 1
ATOM 715 O O . HIS A 1 90 ? -1.823 -0.118 -2.313 1.00 98.25 90 HIS A O 1
ATOM 721 N N . VAL A 1 91 ? 0.068 -1.077 -3.085 1.00 98.50 91 VAL A N 1
ATOM 722 C CA . VAL A 1 91 ? 1.014 -0.385 -2.205 1.00 98.50 91 VAL A CA 1
ATOM 723 C C . VAL A 1 91 ? 1.998 0.370 -3.084 1.00 98.50 91 VAL A C 1
ATOM 725 O O . VAL A 1 91 ? 2.631 -0.211 -3.965 1.00 98.50 91 VAL A O 1
ATOM 728 N N . THR A 1 92 ? 2.147 1.670 -2.831 1.00 98.38 92 THR A N 1
ATOM 729 C CA . THR A 1 92 ? 3.271 2.431 -3.394 1.00 98.38 92 THR A CA 1
ATOM 730 C C . THR A 1 92 ? 4.548 1.991 -2.684 1.00 98.38 92 THR A C 1
ATOM 732 O O . THR A 1 92 ? 4.649 2.113 -1.460 1.00 98.38 92 THR A O 1
ATOM 735 N N . VAL A 1 93 ? 5.516 1.484 -3.442 1.00 98.12 93 VAL A N 1
ATOM 736 C CA . VAL A 1 93 ? 6.783 0.968 -2.916 1.00 98.12 93 VAL A CA 1
ATOM 737 C C . VAL A 1 93 ? 7.808 2.085 -2.820 1.00 98.12 93 VAL A C 1
ATOM 739 O O . VAL A 1 93 ? 8.332 2.325 -1.735 1.00 98.12 93 VAL A O 1
ATOM 742 N N . SER A 1 94 ? 8.056 2.804 -3.912 1.00 98.25 94 SER A N 1
ATOM 743 C CA . SER A 1 94 ? 8.995 3.926 -3.945 1.00 98.25 94 SER A CA 1
ATOM 744 C C . SER A 1 94 ? 8.563 4.987 -4.960 1.00 98.25 94 SER A C 1
ATOM 746 O O . SER A 1 94 ? 7.741 4.720 -5.837 1.00 98.25 94 SER A O 1
ATOM 748 N N . VAL A 1 95 ? 9.065 6.212 -4.806 1.00 97.94 95 VAL A N 1
ATOM 749 C CA . VAL A 1 95 ? 8.859 7.317 -5.758 1.00 97.94 95 VAL A CA 1
ATOM 750 C C . VAL A 1 95 ? 10.164 8.079 -5.962 1.00 97.94 95 VAL A C 1
ATOM 752 O O . VAL A 1 95 ? 10.981 8.145 -5.036 1.00 97.94 95 VAL A O 1
ATOM 755 N N . SER A 1 96 ? 10.353 8.655 -7.147 1.00 97.31 96 SER A N 1
ATOM 756 C CA . SER A 1 96 ? 11.473 9.570 -7.396 1.00 97.31 96 SER A CA 1
ATOM 757 C C . SER A 1 96 ? 11.249 10.919 -6.714 1.00 97.31 96 SER A C 1
ATOM 759 O O . SER A 1 96 ? 10.161 11.191 -6.199 1.00 97.31 96 SER A O 1
ATOM 761 N N . GLU A 1 97 ? 12.251 11.796 -6.730 1.00 95.75 97 GLU A N 1
ATOM 762 C CA . GLU A 1 97 ? 12.152 13.161 -6.192 1.00 95.75 97 GLU A CA 1
ATOM 763 C C . GLU A 1 97 ? 10.898 13.920 -6.683 1.00 95.75 97 GLU A C 1
ATOM 765 O O . GLU A 1 97 ? 10.229 14.608 -5.907 1.00 95.75 97 GLU A O 1
ATOM 770 N N . ASN A 1 98 ? 10.527 13.731 -7.955 1.00 95.62 98 ASN A N 1
ATOM 771 C CA . ASN A 1 98 ? 9.364 14.372 -8.580 1.00 95.62 98 ASN A CA 1
ATOM 772 C C . ASN A 1 98 ? 8.081 13.521 -8.519 1.00 95.62 98 ASN A C 1
ATOM 774 O O . ASN A 1 98 ? 6.997 13.979 -8.901 1.00 95.62 98 ASN A O 1
ATOM 778 N N . GLY A 1 99 ? 8.184 12.283 -8.037 1.00 95.38 99 GLY A N 1
ATOM 779 C CA . GLY A 1 99 ? 7.089 11.333 -7.937 1.00 95.38 99 GLY A CA 1
ATOM 780 C C . GLY A 1 99 ? 6.165 11.587 -6.744 1.00 95.38 99 GLY A C 1
ATOM 781 O O . GLY A 1 99 ? 6.527 12.170 -5.720 1.00 95.38 99 GLY A O 1
ATOM 782 N N . LYS A 1 100 ? 4.915 11.127 -6.858 1.00 95.75 100 LYS A N 1
ATOM 783 C CA . LYS A 1 100 ? 3.926 11.170 -5.767 1.00 95.75 100 LYS A CA 1
ATOM 784 C C . LYS A 1 100 ? 3.195 9.834 -5.680 1.00 95.75 100 LYS A C 1
ATOM 786 O O . LYS A 1 100 ? 2.775 9.341 -6.721 1.00 95.75 100 LYS A O 1
ATOM 791 N N . PRO A 1 101 ? 2.903 9.304 -4.475 1.00 94.06 101 PRO A N 1
ATOM 792 C CA . PRO A 1 101 ? 2.219 8.014 -4.329 1.00 94.06 101 PRO A CA 1
ATOM 793 C C . PRO A 1 101 ? 0.892 7.893 -5.087 1.00 94.06 101 PRO A C 1
ATOM 795 O O . PRO A 1 101 ? 0.533 6.819 -5.551 1.00 94.06 101 PRO A O 1
ATOM 798 N N . LYS A 1 102 ? 0.168 9.006 -5.275 1.00 94.19 102 LYS A N 1
ATOM 799 C CA . LYS A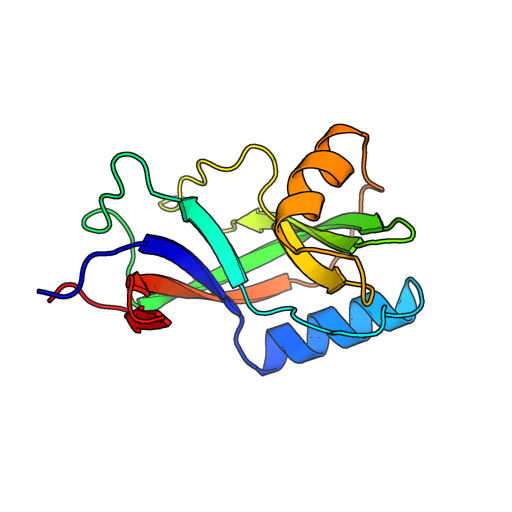 1 102 ? -1.085 9.009 -6.044 1.00 94.19 102 LYS A CA 1
ATOM 800 C C . LYS A 1 102 ? -0.918 8.553 -7.504 1.00 94.19 102 LYS A C 1
ATOM 802 O O . LYS A 1 102 ? -1.894 8.060 -8.065 1.00 94.19 102 LYS A O 1
ATOM 807 N N . LEU A 1 103 ? 0.281 8.712 -8.081 1.00 96.44 103 LEU A N 1
ATOM 808 C CA . LEU A 1 103 ? 0.599 8.340 -9.464 1.00 96.44 103 LEU A CA 1
ATOM 809 C C . L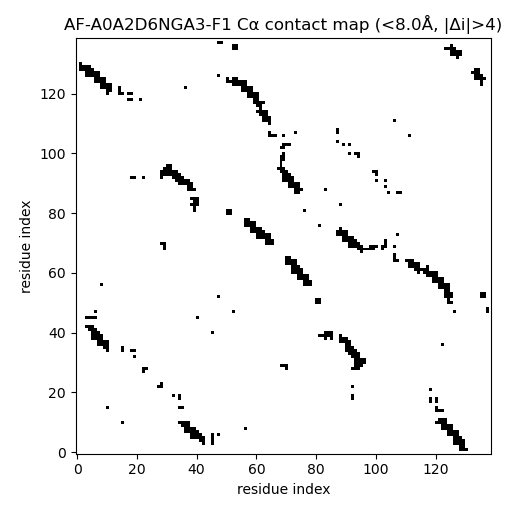EU A 1 103 ? 0.532 6.824 -9.684 1.00 96.44 103 LEU A C 1
ATOM 811 O O . LEU A 1 103 ? 0.284 6.396 -10.804 1.00 96.44 103 LEU A O 1
ATOM 815 N N . SER A 1 104 ? 0.647 6.014 -8.625 1.00 96.38 104 SER A N 1
ATOM 816 C CA . SER A 1 104 ? 0.479 4.557 -8.698 1.00 96.38 104 SER A CA 1
ATOM 817 C C . SER A 1 104 ? -0.865 4.150 -9.315 1.00 96.38 104 SER A C 1
ATOM 819 O O . SER A 1 104 ? -0.919 3.183 -10.064 1.00 96.38 104 SER A O 1
ATOM 821 N N . ASN A 1 105 ? -1.949 4.901 -9.061 1.00 95.69 105 ASN A N 1
ATOM 822 C CA . ASN A 1 105 ? -3.248 4.610 -9.684 1.00 95.69 105 ASN A CA 1
ATOM 823 C C . ASN A 1 105 ? -3.187 4.783 -11.208 1.00 95.69 105 ASN A C 1
ATOM 825 O O . ASN A 1 105 ? -3.597 3.893 -11.944 1.00 95.69 105 ASN A O 1
ATOM 829 N N . GLU A 1 106 ? -2.637 5.913 -11.664 1.00 96.81 106 GLU A N 1
ATOM 830 C CA . GLU A 1 106 ? -2.514 6.241 -13.089 1.00 96.81 106 GLU A CA 1
ATOM 831 C C . GLU A 1 106 ? -1.581 5.262 -13.812 1.00 96.81 106 GLU A C 1
ATOM 833 O O . GLU A 1 106 ? -1.818 4.916 -14.967 1.00 96.81 106 GLU A O 1
ATOM 838 N N . LEU A 1 107 ? -0.524 4.800 -13.137 1.00 97.62 107 LEU A N 1
ATOM 839 C CA . LEU A 1 107 ? 0.385 3.792 -13.672 1.00 97.62 107 LEU A CA 1
ATOM 840 C C . LEU A 1 107 ? -0.320 2.438 -13.837 1.00 97.62 107 LEU A C 1
ATOM 842 O O . LEU A 1 107 ? -0.264 1.847 -14.912 1.00 97.62 107 LEU A O 1
ATOM 846 N N . LEU A 1 108 ? -1.043 1.976 -12.814 1.00 97.75 108 LEU A N 1
ATOM 847 C CA . LEU A 1 108 ? -1.771 0.703 -12.861 1.00 97.75 108 LEU A CA 1
ATOM 848 C C . LEU A 1 108 ? -2.916 0.708 -13.886 1.00 97.75 108 LEU A C 1
ATOM 850 O O . LEU A 1 108 ? -3.197 -0.336 -14.473 1.00 97.75 108 LEU A O 1
ATOM 854 N N . ASP A 1 109 ? -3.528 1.868 -14.148 1.00 97.31 109 ASP A N 1
ATOM 855 C CA . ASP A 1 109 ? -4.514 2.041 -15.223 1.00 97.31 109 ASP A CA 1
ATOM 856 C C . ASP A 1 109 ? -3.909 1.828 -16.622 1.00 97.31 109 ASP A C 1
ATOM 858 O O . ASP A 1 109 ? -4.599 1.342 -17.521 1.00 97.31 109 ASP A O 1
ATOM 862 N N . LYS A 1 110 ? -2.627 2.171 -16.819 1.00 97.06 110 LYS A N 1
ATOM 863 C CA . LYS A 1 110 ? -1.904 1.947 -18.086 1.00 97.06 110 LYS A CA 1
ATOM 864 C C . LYS A 1 110 ? -1.481 0.490 -18.264 1.00 97.06 110 LYS A C 1
ATOM 866 O O . LYS A 1 110 ? -1.285 0.047 -19.393 1.00 97.06 110 LYS A O 1
ATOM 871 N N . GLY A 1 111 ? -1.342 -0.243 -17.164 1.00 97.00 111 GLY A N 1
ATOM 872 C CA . GLY A 1 111 ? -0.999 -1.657 -17.152 1.00 97.00 111 GLY A CA 1
ATOM 873 C C . GLY A 1 111 ? 0.024 -2.002 -16.078 1.00 97.00 111 GLY A C 1
ATOM 8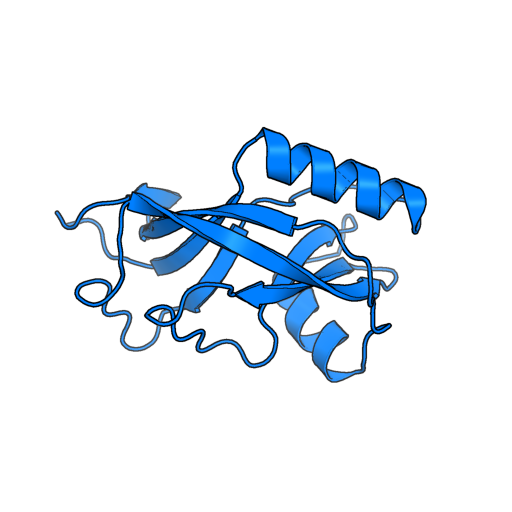74 O O . GLY A 1 111 ? 0.702 -1.146 -15.515 1.00 97.00 111 GLY A O 1
ATOM 875 N N . PHE A 1 112 ? 0.134 -3.293 -15.791 1.00 97.69 112 PHE A N 1
ATOM 876 C CA . PHE A 1 112 ? 1.095 -3.836 -14.841 1.00 97.69 112 PHE A CA 1
ATOM 877 C C . PHE A 1 112 ? 1.505 -5.243 -15.262 1.00 97.69 112 PHE A C 1
ATOM 879 O O . PHE A 1 112 ? 0.760 -5.951 -15.943 1.00 97.69 112 PHE A O 1
ATOM 886 N N . LEU A 1 113 ? 2.690 -5.658 -14.830 1.00 97.06 113 LEU A N 1
ATOM 887 C CA . LEU A 1 113 ? 3.151 -7.029 -14.982 1.00 97.06 113 LEU A CA 1
ATOM 888 C C . LEU A 1 113 ? 2.409 -7.905 -13.976 1.00 97.06 113 LEU A C 1
ATOM 890 O O . LEU A 1 113 ? 2.464 -7.639 -12.776 1.00 97.06 113 LEU A O 1
ATOM 894 N N . GLN A 1 114 ? 1.723 -8.945 -14.449 1.00 97.56 114 GLN A N 1
ATOM 895 C CA . GLN A 1 114 ? 1.112 -9.937 -13.566 1.00 97.56 114 GLN A CA 1
ATOM 896 C C . GLN A 1 114 ? 2.190 -10.779 -12.878 1.00 97.56 114 GLN A C 1
ATOM 898 O O . GLN A 1 114 ? 3.194 -11.153 -13.486 1.00 97.56 114 GLN A O 1
ATOM 903 N N . VAL A 1 115 ? 1.969 -11.084 -11.603 1.00 95.25 115 VAL A N 1
ATOM 904 C CA . VAL A 1 115 ? 2.871 -11.876 -10.767 1.00 95.25 115 VAL A CA 1
ATOM 905 C C . VAL A 1 115 ? 2.072 -13.031 -10.176 1.00 95.25 115 VAL A C 1
ATOM 907 O O . VAL A 1 115 ? 1.060 -12.795 -9.525 1.00 95.25 115 VAL A O 1
ATOM 910 N N . GLN A 1 116 ? 2.525 -14.266 -10.401 1.00 90.38 116 GLN A N 1
ATOM 911 C CA . GLN A 1 116 ? 1.881 -15.467 -9.849 1.00 90.38 116 GLN A CA 1
ATOM 912 C C . GLN A 1 116 ? 2.412 -15.808 -8.448 1.00 90.38 116 GLN A C 1
ATOM 914 O O . GLN A 1 116 ? 1.623 -16.079 -7.553 1.00 90.38 116 GLN A O 1
ATOM 919 N N . ASP A 1 117 ? 3.724 -15.677 -8.231 1.00 91.56 117 ASP A N 1
ATOM 920 C CA . ASP A 1 117 ? 4.397 -16.060 -6.979 1.00 91.56 117 ASP A CA 1
ATOM 921 C C . ASP A 1 117 ? 4.877 -14.837 -6.177 1.00 91.56 117 ASP A C 1
ATOM 923 O O . ASP A 1 117 ? 6.029 -14.745 -5.744 1.00 91.56 117 ASP A O 1
ATOM 927 N N . GLY A 1 118 ? 4.017 -13.826 -6.046 1.00 95.62 118 GLY A N 1
ATOM 928 C CA . GLY A 1 118 ? 4.326 -12.654 -5.229 1.00 95.62 118 GLY A CA 1
ATOM 929 C C . GLY A 1 118 ? 4.330 -13.003 -3.734 1.00 95.62 118 GLY A C 1
ATOM 930 O O . GLY A 1 118 ? 3.678 -13.968 -3.331 1.00 95.62 118 GLY A O 1
ATOM 931 N N . PRO A 1 119 ? 5.035 -12.244 -2.877 1.00 97.56 119 PRO A N 1
ATOM 932 C CA . PRO A 1 119 ? 4.977 -12.484 -1.442 1.00 97.56 119 PRO A CA 1
ATOM 933 C C . PRO A 1 119 ? 3.567 -12.216 -0.898 1.00 97.56 119 PRO A C 1
ATOM 935 O O . PRO A 1 119 ? 2.873 -11.298 -1.348 1.00 97.56 119 PRO A O 1
ATOM 938 N N . VAL A 1 120 ? 3.181 -12.992 0.113 1.00 98.25 120 VAL A N 1
ATOM 939 C CA . VAL A 1 120 ? 2.054 -12.659 0.988 1.00 98.25 120 VAL A CA 1
ATOM 940 C C . VAL A 1 120 ? 2.555 -11.668 2.032 1.00 98.25 120 VAL A C 1
ATOM 942 O O . VAL A 1 120 ? 3.572 -11.899 2.687 1.00 98.25 120 VAL A O 1
ATOM 945 N N . LEU A 1 121 ? 1.849 -10.554 2.161 1.00 98.44 121 LEU A N 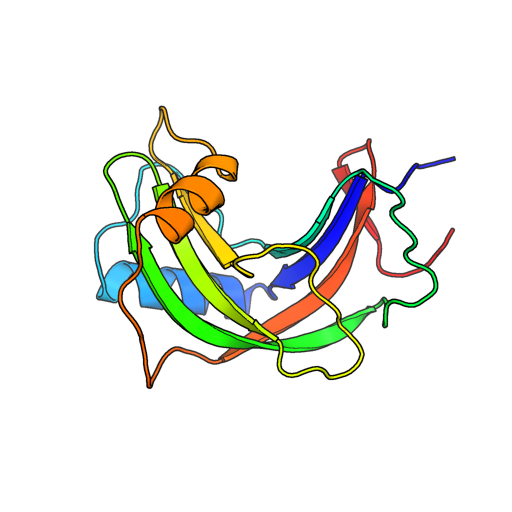1
ATOM 946 C CA . LEU A 1 121 ? 2.132 -9.492 3.115 1.00 98.44 121 LEU A CA 1
ATOM 947 C C . LEU A 1 121 ? 1.068 -9.495 4.206 1.00 98.44 121 LEU A C 1
ATOM 949 O O . LEU A 1 121 ? -0.099 -9.756 3.939 1.00 98.44 121 LEU A O 1
ATOM 953 N N . GLU A 1 122 ? 1.455 -9.130 5.415 1.00 98.44 122 GLU A N 1
ATOM 954 C CA . GLU A 1 122 ? 0.553 -8.913 6.538 1.00 98.44 122 GLU A CA 1
ATOM 955 C C . GLU A 1 122 ? 0.424 -7.424 6.844 1.00 98.44 122 GLU A C 1
ATOM 957 O O . GLU A 1 122 ? 1.389 -6.650 6.766 1.00 98.44 122 GLU A O 1
ATOM 962 N N . GLY A 1 123 ? -0.769 -7.015 7.255 1.00 98.25 123 GLY A N 1
ATOM 963 C CA . GLY A 1 123 ? -0.992 -5.672 7.758 1.00 98.25 123 GLY A CA 1
ATOM 964 C C . GLY A 1 123 ? -2.227 -5.564 8.632 1.00 98.25 123 GLY A C 1
ATOM 965 O O . GLY A 1 123 ? -3.063 -6.458 8.664 1.00 98.25 123 GLY A O 1
ATOM 966 N N . ILE A 1 124 ? -2.321 -4.451 9.347 1.00 98.31 124 ILE A N 1
ATOM 967 C CA . ILE A 1 124 ? -3.388 -4.169 10.301 1.00 98.31 124 ILE A CA 1
ATOM 968 C C . ILE A 1 124 ? -4.390 -3.222 9.653 1.00 98.31 124 ILE A C 1
ATOM 970 O O . ILE A 1 124 ? -4.012 -2.170 9.123 1.00 98.31 124 ILE A O 1
ATOM 974 N N . VAL A 1 125 ? -5.667 -3.579 9.717 1.00 97.94 125 VAL A N 1
ATOM 975 C CA . VAL A 1 125 ? -6.764 -2.741 9.234 1.00 97.94 125 VAL A CA 1
ATOM 976 C C . VAL A 1 125 ? -6.939 -1.550 10.168 1.00 97.94 125 VAL A C 1
ATOM 978 O O . VAL A 1 125 ? -7.016 -1.685 11.390 1.00 97.94 125 VAL A O 1
ATOM 981 N N . GLY A 1 126 ? -7.009 -0.357 9.597 1.00 96.81 126 GLY A N 1
ATOM 982 C CA . GLY A 1 126 ? -7.210 0.864 10.358 1.00 96.81 126 GLY A CA 1
ATOM 983 C C . GLY A 1 126 ? -7.534 2.047 9.466 1.00 96.81 126 GLY A C 1
ATOM 984 O O . GLY A 1 126 ? -7.878 1.905 8.291 1.00 96.81 126 GLY A O 1
ATOM 985 N N . TYR A 1 127 ? -7.406 3.241 10.025 1.00 95.94 127 TYR A N 1
ATOM 986 C CA . TYR A 1 127 ? -7.578 4.479 9.281 1.00 95.94 127 TYR A CA 1
ATOM 987 C C . TYR A 1 127 ? -6.607 5.550 9.756 1.00 95.94 127 TYR A C 1
ATOM 989 O O . TYR A 1 127 ? -6.162 5.558 10.904 1.00 95.94 127 TYR A O 1
ATOM 997 N N . TYR A 1 128 ? -6.278 6.466 8.852 1.00 94.62 128 TYR A N 1
ATOM 998 C CA . TYR A 1 128 ? -5.550 7.681 9.185 1.00 94.62 128 TYR A CA 1
ATOM 999 C C . TYR A 1 128 ? -6.516 8.841 9.353 1.00 94.62 128 TYR A C 1
ATOM 1001 O O . TYR A 1 128 ? -7.459 8.987 8.574 1.00 94.62 128 TYR A O 1
ATOM 1009 N N . THR A 1 129 ? -6.273 9.690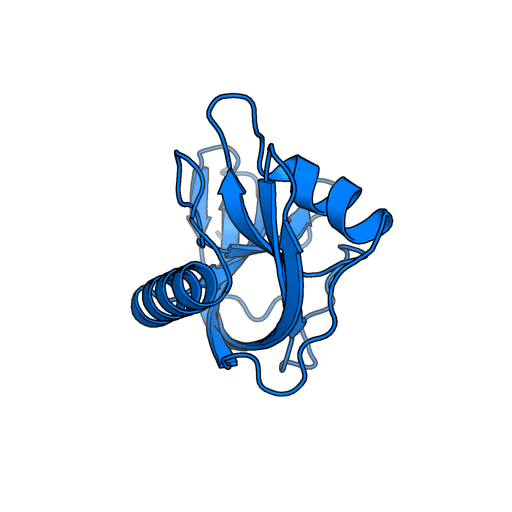 10.345 1.00 93.00 129 THR A N 1
ATOM 1010 C CA . THR A 1 129 ? -7.048 10.918 10.565 1.00 93.00 129 THR A CA 1
ATOM 1011 C C . THR A 1 129 ? -6.494 12.092 9.753 1.00 93.00 129 THR A C 1
ATOM 1013 O O . THR A 1 129 ? -5.384 12.043 9.217 1.00 93.00 129 THR A O 1
ATOM 1016 N N . THR A 1 130 ? -7.225 13.207 9.708 1.00 90.75 130 THR A N 1
ATOM 1017 C CA . THR A 1 130 ? -6.735 14.478 9.136 1.00 90.75 130 THR A CA 1
ATOM 1018 C C . THR A 1 130 ? -5.485 15.032 9.833 1.00 90.75 130 THR A C 1
ATOM 1020 O O . THR A 1 130 ? -4.813 15.891 9.267 1.00 90.75 130 THR A O 1
ATOM 1023 N N . LYS A 1 131 ? -5.139 14.518 11.022 1.00 91.62 131 LYS A N 1
ATOM 1024 C CA . LYS A 1 131 ? -3.906 14.831 11.762 1.00 91.62 131 LYS A CA 1
ATOM 1025 C C . LYS A 1 131 ? -2.761 13.844 11.498 1.00 91.62 131 LYS A C 1
ATOM 1027 O O . LYS A 1 131 ? -1.734 13.924 12.161 1.00 91.62 131 LYS A O 1
ATOM 1032 N N . ASN A 1 132 ? -2.921 12.936 10.532 1.00 91.06 132 ASN A N 1
ATOM 1033 C CA . ASN A 1 132 ? -1.943 11.901 10.187 1.00 91.06 132 ASN A CA 1
ATOM 1034 C C . ASN A 1 132 ? -1.666 10.891 11.322 1.00 91.06 132 ASN A C 1
ATOM 1036 O O . ASN A 1 132 ? -0.561 10.370 11.457 1.00 91.06 132 ASN A O 1
ATOM 1040 N N . GLU A 1 133 ? -2.685 10.588 12.124 1.00 94.12 133 GLU A N 1
ATOM 1041 C CA . GLU A 1 133 ? -2.620 9.571 13.178 1.00 94.12 133 GLU A CA 1
ATOM 1042 C C . GLU A 1 133 ? -3.259 8.274 12.687 1.00 94.12 133 GLU A C 1
ATOM 1044 O O . GLU A 1 133 ? -4.364 8.318 12.149 1.00 94.12 133 GLU A O 1
ATOM 1049 N N . PHE A 1 134 ? -2.596 7.135 12.902 1.00 95.56 134 PHE A N 1
ATOM 1050 C CA . PHE A 1 134 ? -3.163 5.816 12.616 1.00 95.56 134 PHE A CA 1
ATOM 1051 C C . PHE A 1 134 ? -4.002 5.326 13.799 1.00 95.56 134 PHE A C 1
ATOM 1053 O O . PHE A 1 134 ? -3.535 5.346 14.940 1.00 95.56 134 PHE A O 1
ATOM 1060 N N . LYS A 1 135 ? -5.224 4.872 13.523 1.00 95.81 135 LYS A N 1
ATOM 1061 C CA . LYS A 1 135 ? -6.187 4.377 14.511 1.00 95.81 135 LYS A CA 1
ATOM 1062 C C . LYS A 1 135 ? -6.719 3.011 14.083 1.00 95.81 135 LYS A C 1
ATOM 1064 O O . LYS A 1 135 ? -6.900 2.750 12.894 1.00 95.81 135 LYS A O 1
ATOM 1069 N N . THR A 1 136 ? -6.977 2.159 15.069 1.00 95.81 136 THR A N 1
ATOM 1070 C CA . THR A 1 136 ? -7.476 0.780 14.902 1.00 95.81 136 THR A CA 1
ATOM 1071 C C . THR A 1 136 ? -8.756 0.520 15.694 1.00 95.81 136 THR A C 1
ATOM 1073 O O . THR A 1 136 ? -9.159 -0.623 15.866 1.00 95.81 136 THR A O 1
ATOM 1076 N N . LYS A 1 137 ? -9.376 1.577 16.221 1.00 90.75 137 LYS A N 1
ATOM 1077 C CA . LYS A 1 137 ? -10.645 1.560 16.952 1.00 90.75 137 LYS A CA 1
ATOM 1078 C C . LYS A 1 137 ? -11.362 2.872 16.670 1.00 90.75 137 LYS A C 1
ATOM 1080 O O . LYS A 1 137 ? -10.686 3.873 16.427 1.00 90.75 137 LYS A O 1
ATOM 1085 N N . GLU A 1 138 ? -12.687 2.853 16.711 1.00 80.06 138 GLU A N 1
ATOM 1086 C CA . GLU A 1 138 ? -13.484 4.080 16.683 1.00 80.06 138 GLU A CA 1
ATOM 1087 C C . GLU A 1 138 ? -13.281 4.884 17.979 1.00 80.06 138 GLU A C 1
ATOM 1089 O O . GLU A 1 138 ? -13.030 4.303 19.039 1.00 80.06 138 GLU A O 1
ATOM 1094 N N . GLU A 1 139 ? -13.337 6.216 17.871 1.00 68.44 139 GLU A N 1
ATOM 1095 C CA . GLU A 1 139 ? -13.260 7.167 18.996 1.00 68.44 139 GLU A CA 1
ATOM 1096 C C . GLU A 1 139 ? -14.637 7.732 19.342 1.00 68.44 139 GLU A C 1
ATOM 1098 O O . GLU A 1 139 ? -15.381 8.076 18.394 1.00 68.44 139 GLU A O 1
#

Radius of gyration: 14.37 Å; Cα contacts (8 Å, |Δi|>4): 323; chains: 1; bounding box: 34×31×37 Å

Sequence (139 aa):
MTTPLYSCVKLTDSSKENLLQYAVKKDHLHDKAYAHHMTIQFKKGLDVSNLPLGETVQLQVTGYAQDELVQCVRLDVLHEDIKVTNKHPHVTVSVSENGKPKLSNELLDKGFLQVQDGPVLEGIVGYYTTKNEFKTKEE

Solvent-accessible surface area (backbone atoms only — not comparable to full-atom values): 7642 Å² total; per-residue (Å²): 135,84,50,79,39,32,35,27,35,37,40,36,72,69,32,24,49,50,50,52,55,53,44,53,75,75,42,83,74,45,83,41,75,62,37,48,44,31,60,30,45,70,66,73,83,78,73,66,87,78,48,71,50,56,40,77,43,45,31,39,32,40,25,39,40,72,64,92,34,38,30,29,34,32,42,46,73,73,43,91,78,66,77,60,70,44,94,69,36,36,30,42,37,20,21,24,92,90,32,53,71,75,53,45,59,62,47,55,72,78,46,60,48,79,36,89,88,42,63,75,30,44,19,34,26,29,31,30,27,78,85,73,45,81,40,43,66,91,132

Mean predicted aligned error: 3.37 Å

Secondary structure (DSSP, 8-state):
---EEEEEEEEPHHHHHHHHHHHHHHS---SEE---EEEEEESSS---TTS-TT-EEEEEEEEEEE-SSEEEEEEEE--TT----SSS-EEEEEE-TT--TTHHHHHHHH--EE-SSPPEEEEEEEEEETTS-EESS--

pLDDT: mean 94.09, std 6.55, range [63.09, 98.5]

Foldseek 3Di:
DFAFFFKWFFFDPVLLVVVLVVVVVVHDAAPFFDSTTWTQGGDDPDDCPQPQFFDKWKWFFFWWFDDQFWTKTFIDTPDPSRHRPQPTGIGTTHGYPNHDSVCVSVRVVVHTGTDDDGDITMGGIFTATPVRDTGRDDD

Nearest PDB structures (foldseek):
  3t4a-assembly2_F  TM=3.547E-01  e=2.445E+00  Homo sapiens
  3l3o-assembly1_C  TM=3.542E-01  e=6.410E+00  Homo sapiens